Protein AF-A0A9E3II71-F1 (afdb_monomer_lite)

Radius of gyration: 27.22 Å; chains: 1; bounding box: 50×37×66 Å

Sequence (63 aa):
MHMIKLSSIRAALASFVLLVGLLPFLPAHAADEFLDPDQAFQLSVRVLDAKRLELSYRVAPGY

Structure (mmCIF, N/CA/C/O backbone):
data_AF-A0A9E3II71-F1
#
_entry.id   AF-A0A9E3II71-F1
#
loop_
_atom_site.group_PDB
_atom_site.id
_atom_site.type_symbol
_atom_site.label_atom_id
_atom_site.label_alt_id
_atom_site.label_comp_id
_atom_site.label_asym_id
_atom_site.label_entity_id
_atom_site.label_seq_id
_atom_site.pdbx_PDB_ins_code
_atom_site.Cartn_x
_atom_site.Cartn_y
_atom_site.Cartn_z
_atom_site.occupancy
_atom_site.B_iso_or_equiv
_atom_site.auth_seq_id
_atom_site.auth_comp_id
_atom_site.auth_asym_id
_atom_site.auth_atom_id
_atom_site.pdbx_PDB_model_num
ATOM 1 N N . MET A 1 1 ? 41.453 25.995 -29.525 1.00 43.84 1 MET A N 1
ATOM 2 C CA . MET A 1 1 ? 40.271 26.884 -29.549 1.00 43.84 1 MET A CA 1
ATOM 3 C C . MET A 1 1 ? 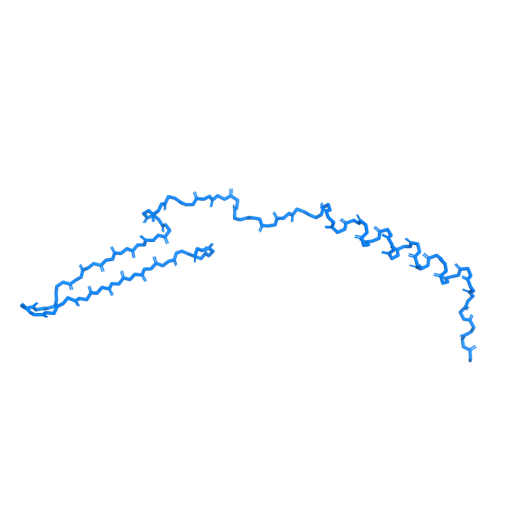39.235 26.25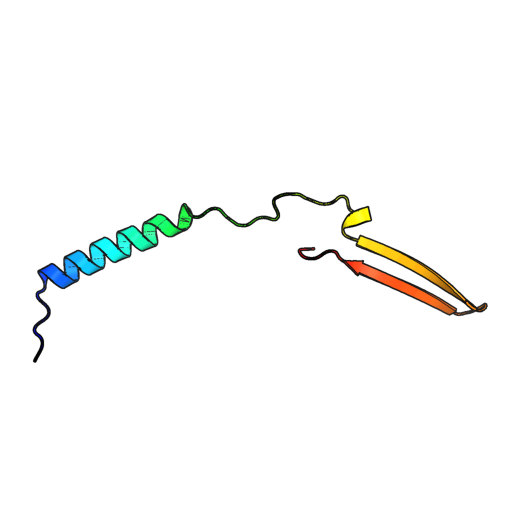9 -30.480 1.00 43.84 1 MET A C 1
ATOM 5 O O . MET A 1 1 ? 39.358 26.395 -31.688 1.00 43.84 1 MET A O 1
ATOM 9 N N . HIS A 1 2 ? 38.317 25.440 -29.949 1.00 56.34 2 HIS A N 1
ATOM 10 C CA . HIS A 1 2 ? 37.338 24.710 -30.768 1.00 56.34 2 HIS A CA 1
ATOM 11 C C . HIS A 1 2 ? 36.238 25.673 -31.233 1.00 56.34 2 HIS A C 1
ATOM 13 O O . HIS A 1 2 ? 35.362 26.047 -30.459 1.00 56.34 2 HIS A O 1
ATOM 19 N N . MET A 1 3 ? 36.302 26.096 -32.494 1.00 55.34 3 MET A N 1
ATOM 20 C CA . MET A 1 3 ? 35.244 26.878 -33.131 1.00 55.34 3 MET A CA 1
ATOM 21 C C . MET A 1 3 ? 34.092 25.938 -33.494 1.00 55.34 3 MET A C 1
ATOM 23 O O . MET A 1 3 ? 34.108 25.293 -34.543 1.00 55.34 3 MET A O 1
ATOM 27 N N . ILE A 1 4 ? 33.101 25.827 -32.610 1.00 64.81 4 ILE A N 1
ATOM 28 C CA . ILE A 1 4 ? 31.855 25.124 -32.921 1.00 64.81 4 ILE A CA 1
ATOM 29 C C . ILE A 1 4 ? 31.165 25.906 -34.048 1.00 64.81 4 ILE A C 1
ATOM 31 O O . ILE A 1 4 ? 30.842 27.084 -33.899 1.00 64.81 4 ILE A O 1
ATOM 35 N N . LYS A 1 5 ? 30.977 25.269 -35.208 1.00 75.62 5 LYS A N 1
ATOM 36 C CA . LYS A 1 5 ? 30.332 25.893 -36.371 1.00 75.62 5 LYS A CA 1
ATOM 37 C C . LYS A 1 5 ? 28.857 26.159 -36.056 1.00 75.62 5 LYS A C 1
ATOM 39 O O . LYS A 1 5 ? 28.165 25.292 -35.5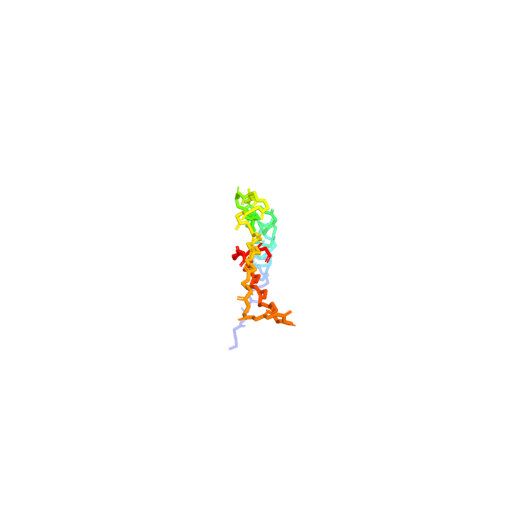30 1.00 75.62 5 LYS A O 1
ATOM 44 N N . LEU A 1 6 ? 28.347 27.335 -36.428 1.00 71.75 6 LEU A N 1
ATOM 45 C CA . LEU A 1 6 ? 26.954 27.738 -36.180 1.00 71.75 6 LEU A CA 1
ATOM 46 C C . LEU A 1 6 ? 25.930 26.750 -36.776 1.00 71.75 6 LEU A C 1
ATOM 48 O O . LEU A 1 6 ? 24.860 26.548 -36.207 1.00 71.75 6 LEU A O 1
ATOM 52 N N . SER A 1 7 ? 26.265 26.078 -37.885 1.00 70.62 7 SER A N 1
ATOM 53 C CA . SER A 1 7 ? 25.436 25.007 -38.456 1.00 70.62 7 SER A CA 1
ATOM 54 C C . SER A 1 7 ? 25.344 23.778 -37.546 1.00 70.62 7 SER A C 1
ATOM 56 O O . SER A 1 7 ? 24.278 23.178 -37.444 1.0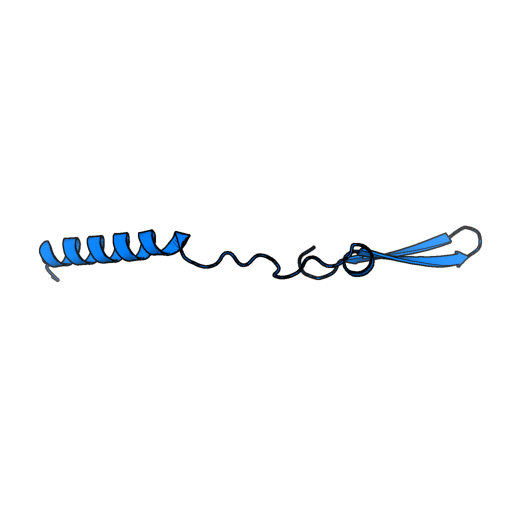0 70.62 7 SER A O 1
ATOM 58 N N . SER A 1 8 ? 26.420 23.443 -36.831 1.00 82.00 8 SER A N 1
ATOM 59 C CA . SER A 1 8 ? 26.452 22.355 -35.851 1.00 82.00 8 SER A CA 1
ATOM 60 C C . SER A 1 8 ? 25.593 22.671 -34.627 1.00 82.00 8 SER A C 1
ATOM 62 O O . SER A 1 8 ? 24.925 21.781 -34.116 1.00 82.00 8 SER A O 1
ATOM 64 N N . ILE A 1 9 ? 25.542 23.938 -34.201 1.00 87.31 9 ILE A N 1
ATOM 65 C CA . ILE A 1 9 ? 24.666 24.381 -33.102 1.00 87.31 9 ILE A CA 1
ATOM 66 C C . ILE A 1 9 ? 23.197 24.260 -33.511 1.00 87.31 9 ILE A C 1
ATOM 68 O O . ILE A 1 9 ? 22.388 23.743 -32.750 1.00 87.31 9 ILE A O 1
ATOM 72 N N . ARG A 1 10 ? 22.847 24.685 -34.731 1.00 85.56 10 ARG A N 1
ATOM 73 C CA . ARG A 1 10 ? 21.471 24.588 -35.249 1.00 85.56 10 ARG A CA 1
ATOM 74 C C . ARG A 1 10 ? 21.022 23.138 -35.403 1.00 85.56 10 ARG A C 1
ATOM 76 O O . ARG A 1 10 ? 19.892 22.823 -35.050 1.00 85.56 10 ARG A O 1
ATOM 83 N N . ALA A 1 11 ? 21.908 22.269 -35.885 1.00 87.50 11 ALA A N 1
ATOM 84 C CA . ALA A 1 11 ? 21.645 20.837 -35.963 1.00 87.50 11 ALA A CA 1
ATOM 85 C C . ALA A 1 11 ? 21.449 20.224 -34.567 1.00 87.50 11 ALA A C 1
ATOM 87 O O . ALA A 1 11 ? 20.477 19.512 -34.351 1.00 87.50 11 ALA A O 1
ATOM 88 N N . ALA A 1 12 ? 22.308 20.562 -33.600 1.00 87.38 12 ALA A N 1
ATOM 89 C CA . ALA A 1 12 ? 22.161 20.102 -32.221 1.00 87.38 12 ALA A CA 1
ATOM 90 C C . ALA A 1 12 ? 20.849 20.589 -31.585 1.00 87.38 12 ALA A C 1
ATOM 92 O O . ALA A 1 12 ? 20.166 19.814 -30.922 1.00 87.38 12 ALA A O 1
ATOM 93 N N . LEU A 1 13 ? 20.462 21.844 -31.834 1.00 92.69 13 LEU A N 1
ATOM 94 C CA . LEU A 1 13 ? 19.211 22.413 -31.338 1.00 92.69 13 LEU A CA 1
ATOM 95 C C . LEU A 1 13 ? 17.990 21.730 -31.970 1.00 92.69 13 LEU A C 1
ATOM 97 O O . LEU A 1 13 ? 17.039 21.419 -31.266 1.00 92.69 13 LEU A O 1
ATOM 101 N N . ALA A 1 14 ? 18.029 21.451 -33.276 1.00 92.62 14 ALA A N 1
ATOM 102 C CA . ALA A 1 14 ? 16.965 20.725 -33.965 1.00 92.62 14 ALA A CA 1
ATOM 103 C C . ALA A 1 14 ? 16.813 19.294 -33.425 1.00 92.62 14 ALA A C 1
ATOM 105 O O . ALA A 1 14 ? 15.698 18.870 -33.134 1.00 92.62 14 ALA A O 1
ATOM 106 N N . SER A 1 15 ? 17.923 18.580 -33.214 1.00 90.94 15 SER A N 1
ATOM 107 C CA . SER A 1 15 ? 17.913 17.248 -32.600 1.00 90.94 15 SER A CA 1
ATOM 108 C C . SER A 1 15 ? 17.421 17.278 -31.154 1.00 90.94 15 SER A C 1
ATOM 110 O O . SER A 1 15 ? 16.702 16.379 -30.734 1.00 90.94 15 SER A O 1
ATOM 112 N N . PHE A 1 16 ? 17.773 18.317 -30.394 1.00 94.75 16 PHE A N 1
ATOM 113 C CA . PHE A 1 16 ? 17.303 18.495 -29.022 1.00 94.75 16 PHE A CA 1
ATOM 114 C C . PHE A 1 16 ? 15.798 18.771 -28.971 1.00 94.75 16 PHE A C 1
ATOM 116 O O . PHE A 1 16 ? 15.090 18.140 -28.195 1.00 94.75 16 PHE A O 1
ATOM 123 N N . VAL A 1 17 ? 15.289 19.653 -29.835 1.00 95.19 17 VAL A N 1
ATOM 124 C CA . VAL A 1 17 ? 13.847 19.921 -29.954 1.00 95.19 17 VAL A CA 1
ATOM 125 C C . VAL A 1 17 ? 13.097 18.667 -30.398 1.00 95.19 17 VAL A C 1
ATOM 127 O O . VAL A 1 17 ? 12.041 18.374 -29.847 1.00 95.19 17 VAL A O 1
ATOM 130 N N . LEU A 1 18 ? 13.653 17.894 -31.335 1.00 94.00 18 LEU A N 1
ATOM 131 C CA . LEU A 1 18 ? 13.080 16.616 -31.753 1.00 94.00 18 LEU A CA 1
ATOM 132 C C . LEU A 1 18 ? 13.030 15.616 -30.587 1.00 94.00 18 LEU A C 1
ATOM 134 O O . LEU A 1 18 ? 11.998 14.992 -30.364 1.00 94.00 18 LEU A O 1
ATOM 138 N N . LEU A 1 19 ? 14.114 15.498 -29.816 1.00 93.69 19 LEU A N 1
ATOM 139 C CA . LEU A 1 19 ? 14.196 14.612 -28.653 1.00 93.69 19 LEU A CA 1
ATOM 140 C C . LEU A 1 19 ? 13.201 15.013 -27.555 1.00 93.69 19 LEU A C 1
ATOM 142 O O . LEU A 1 19 ? 12.500 14.162 -27.018 1.00 93.69 19 LEU A O 1
ATOM 146 N N . VAL A 1 20 ? 13.107 16.306 -27.244 1.00 93.44 20 VAL A N 1
ATOM 147 C CA . VAL A 1 20 ? 12.157 16.831 -26.251 1.00 93.44 20 VAL A CA 1
ATOM 148 C C . VAL A 1 20 ? 10.716 16.672 -26.738 1.00 93.44 20 VAL A C 1
ATOM 150 O O . VAL A 1 20 ? 9.842 16.303 -25.959 1.00 93.44 20 VAL A O 1
ATOM 153 N N . GLY A 1 21 ? 10.467 16.874 -28.033 1.00 93.12 21 GLY A N 1
ATOM 154 C CA . GLY A 1 21 ? 9.159 16.657 -28.652 1.00 93.12 21 GLY A CA 1
ATOM 155 C C . GLY A 1 21 ? 8.693 15.197 -28.631 1.00 93.12 21 GLY A C 1
ATOM 156 O O . GLY A 1 21 ? 7.496 14.956 -28.746 1.00 93.12 21 GLY A O 1
ATOM 157 N N . LEU A 1 22 ? 9.605 14.235 -28.441 1.00 91.94 22 LEU A N 1
ATOM 158 C CA . LEU A 1 22 ? 9.296 12.807 -28.306 1.00 91.94 22 LEU A CA 1
ATOM 159 C C . LEU A 1 22 ? 8.924 12.392 -26.870 1.00 91.94 22 LEU A C 1
ATOM 161 O O . LEU A 1 22 ? 8.294 11.353 -26.690 1.00 91.94 22 LEU A O 1
ATOM 165 N N . LEU A 1 23 ? 9.248 13.202 -25.855 1.00 89.50 23 LEU A N 1
ATOM 166 C CA . LEU A 1 23 ? 8.932 12.920 -24.446 1.00 89.50 23 LEU A CA 1
ATOM 167 C C . LEU A 1 23 ? 7.441 12.643 -24.149 1.00 89.50 23 LEU A C 1
ATOM 169 O O .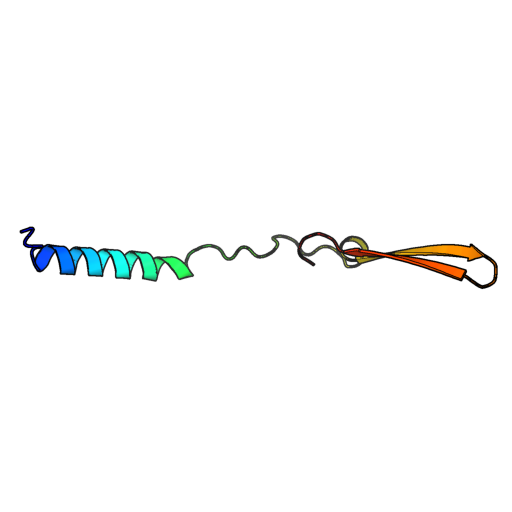 LEU A 1 23 ? 7.184 11.704 -23.400 1.00 89.50 23 LEU A O 1
ATOM 173 N N . PRO A 1 24 ? 6.447 13.375 -24.698 1.00 85.88 24 PRO A N 1
ATOM 174 C CA . PRO A 1 24 ? 5.033 13.109 -24.409 1.00 85.88 24 PRO A CA 1
ATOM 175 C C . PRO A 1 24 ? 4.501 11.819 -25.051 1.00 85.88 24 PRO A C 1
ATOM 177 O O . PRO A 1 24 ? 3.397 11.396 -24.727 1.00 85.88 24 PRO A O 1
ATOM 180 N N . PHE A 1 25 ? 5.263 11.201 -25.958 1.00 84.62 25 PHE A N 1
ATOM 181 C CA . PHE A 1 25 ? 4.924 9.912 -26.565 1.00 84.62 25 PHE A CA 1
ATOM 182 C C . PHE A 1 25 ? 5.515 8.727 -25.793 1.00 84.62 25 PHE A C 1
ATOM 184 O O . PHE A 1 25 ? 5.295 7.578 -26.178 1.00 84.62 25 PHE A O 1
ATOM 191 N N . LEU A 1 26 ? 6.268 8.981 -24.717 1.00 84.31 26 LEU A N 1
ATOM 192 C CA . LEU A 1 26 ? 6.679 7.924 -23.804 1.00 84.31 26 LEU A CA 1
ATOM 193 C C . LEU A 1 26 ? 5.435 7.390 -23.080 1.00 84.31 26 LEU A C 1
ATOM 195 O O . LEU A 1 26 ? 4.638 8.192 -22.585 1.00 84.31 26 LEU A O 1
ATOM 199 N N . PRO A 1 27 ? 5.247 6.061 -23.005 1.00 77.44 27 PRO A N 1
ATOM 200 C CA . PRO A 1 27 ? 4.138 5.491 -22.255 1.00 77.44 27 PRO A CA 1
ATOM 201 C C . PRO A 1 27 ? 4.212 5.964 -20.801 1.00 77.44 27 PRO A C 1
ATOM 203 O O . PRO A 1 27 ? 5.253 5.860 -20.147 1.00 77.44 27 PRO A O 1
ATOM 206 N N . ALA A 1 28 ? 3.106 6.508 -20.299 1.00 70.75 28 ALA A N 1
ATOM 207 C CA . ALA A 1 28 ? 2.972 6.786 -18.882 1.00 70.75 28 ALA A CA 1
ATOM 208 C C . ALA A 1 28 ? 2.935 5.442 -18.146 1.00 70.75 28 ALA A C 1
ATOM 210 O O . ALA A 1 28 ? 2.051 4.629 -18.403 1.00 70.75 28 ALA A O 1
ATOM 211 N N . HIS A 1 29 ? 3.886 5.208 -17.241 1.00 67.12 29 HIS A N 1
ATOM 212 C CA . HIS A 1 29 ? 3.806 4.090 -16.305 1.00 67.12 29 HIS A CA 1
ATOM 213 C C . HIS A 1 29 ? 2.699 4.390 -15.287 1.00 67.12 29 HIS A C 1
ATOM 215 O O . HIS A 1 29 ? 2.951 4.956 -14.224 1.00 67.12 29 HIS A O 1
ATOM 221 N N . ALA A 1 30 ? 1.460 4.071 -15.648 1.00 65.50 30 ALA A N 1
ATOM 222 C CA . ALA A 1 30 ? 0.408 3.828 -14.675 1.00 65.50 30 ALA A CA 1
ATOM 223 C C . ALA A 1 30 ? 0.571 2.395 -14.150 1.00 65.50 30 ALA A C 1
ATOM 225 O O . ALA A 1 30 ? 1.136 1.549 -14.840 1.00 65.50 30 ALA A O 1
ATOM 226 N N . ALA A 1 31 ? 0.101 2.114 -12.933 1.00 65.12 31 ALA A N 1
ATOM 227 C CA . ALA A 1 31 ? -0.070 0.725 -12.528 1.00 65.12 31 ALA A CA 1
ATOM 228 C C . ALA A 1 31 ? -1.031 0.080 -13.537 1.00 65.12 31 ALA A C 1
ATOM 230 O O . ALA A 1 31 ? -2.163 0.541 -13.676 1.00 65.12 31 ALA A O 1
ATOM 231 N N . ASP A 1 32 ? -0.548 -0.923 -14.277 1.00 64.44 32 ASP A N 1
ATOM 232 C CA . ASP A 1 32 ? -1.294 -1.546 -15.379 1.00 64.44 32 ASP A CA 1
ATOM 233 C C . ASP A 1 32 ? -2.603 -2.198 -14.906 1.00 64.44 32 ASP A C 1
ATOM 235 O O . ASP A 1 32 ? -3.504 -2.444 -15.706 1.00 64.44 32 ASP A O 1
ATOM 239 N N . GLU A 1 33 ? -2.741 -2.437 -13.599 1.00 72.00 33 GLU A N 1
ATOM 240 C CA . GLU A 1 33 ? -3.917 -3.060 -13.017 1.00 72.00 33 GLU A CA 1
ATOM 241 C C . GLU A 1 33 ? -4.237 -2.472 -11.638 1.00 72.00 33 GLU A C 1
ATOM 243 O O . GLU A 1 33 ? -3.397 -2.434 -10.730 1.00 72.00 33 GLU A O 1
ATOM 248 N N . PHE A 1 34 ? -5.477 -2.002 -11.488 1.00 84.19 34 PHE A N 1
ATOM 249 C CA . PHE A 1 34 ? -6.012 -1.642 -10.185 1.00 84.19 34 PHE A CA 1
ATOM 250 C C . PHE A 1 34 ? -6.369 -2.918 -9.430 1.00 84.19 34 PHE A C 1
ATOM 252 O O . PHE A 1 34 ? -7.183 -3.714 -9.886 1.00 84.19 34 PHE A O 1
ATOM 259 N N . LEU A 1 35 ? -5.759 -3.098 -8.266 1.00 90.31 35 LEU A N 1
ATOM 260 C CA . LEU A 1 35 ? -6.104 -4.145 -7.329 1.00 90.31 35 LEU A CA 1
ATOM 261 C C . LEU A 1 35 ? -7.453 -3.818 -6.699 1.00 90.31 35 LEU A C 1
ATOM 263 O O . LEU A 1 35 ? -7.739 -2.660 -6.377 1.00 90.31 35 LEU A O 1
ATOM 267 N N . ASP A 1 36 ? -8.246 -4.856 -6.450 1.00 92.19 36 ASP A N 1
ATOM 268 C CA . ASP A 1 36 ? -9.419 -4.717 -5.600 1.00 92.19 36 ASP A CA 1
ATOM 269 C C . ASP A 1 36 ? -9.010 -4.175 -4.217 1.00 92.19 36 ASP A C 1
ATOM 271 O O . ASP A 1 36 ? -7.930 -4.516 -3.712 1.00 92.19 36 ASP A O 1
ATOM 275 N N . PRO A 1 37 ? -9.859 -3.364 -3.560 1.00 92.25 37 PRO A N 1
ATOM 276 C CA . PRO A 1 37 ? -9.537 -2.751 -2.273 1.00 92.25 37 PRO A CA 1
ATOM 277 C C . PRO A 1 37 ? -9.066 -3.748 -1.210 1.00 92.25 37 PRO A C 1
ATOM 279 O O . PRO A 1 37 ? -8.138 -3.445 -0.468 1.00 92.25 37 PRO A O 1
ATOM 282 N N . ASP A 1 38 ? -9.637 -4.953 -1.184 1.00 93.06 38 ASP A N 1
ATOM 283 C CA . ASP A 1 38 ? -9.269 -6.003 -0.226 1.00 93.06 38 ASP A CA 1
ATOM 284 C C . ASP A 1 38 ? -7.843 -6.544 -0.447 1.00 93.06 38 ASP A C 1
ATOM 286 O O . ASP A 1 38 ? -7.205 -7.032 0.487 1.00 93.06 38 ASP A O 1
ATOM 290 N N . GLN A 1 39 ? -7.317 -6.449 -1.673 1.00 92.75 39 GLN A N 1
ATOM 291 C CA . GLN A 1 39 ? -5.939 -6.822 -2.005 1.00 92.75 39 GLN A CA 1
ATOM 292 C C . GLN A 1 39 ? -4.972 -5.661 -1.770 1.00 92.75 39 GLN A C 1
ATOM 294 O O . GLN A 1 39 ? -3.875 -5.878 -1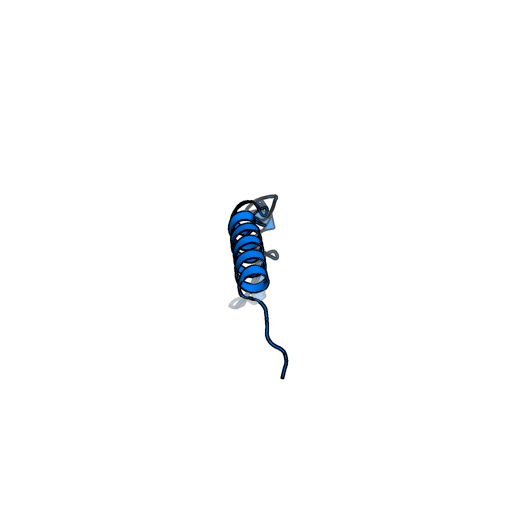.248 1.00 92.75 39 GLN A O 1
ATOM 299 N N . ALA A 1 40 ? -5.388 -4.440 -2.120 1.00 94.94 40 ALA A N 1
ATOM 300 C CA . ALA A 1 40 ? -4.593 -3.227 -1.949 1.00 94.94 40 ALA A CA 1
ATOM 301 C C . ALA A 1 40 ? -4.427 -2.832 -0.474 1.00 94.94 40 ALA A C 1
ATOM 303 O O . ALA A 1 40 ? -3.356 -2.370 -0.078 1.00 94.94 40 ALA A O 1
ATOM 304 N N . PHE A 1 41 ? -5.465 -3.039 0.340 1.00 95.75 41 PHE A N 1
ATOM 305 C CA . PHE A 1 41 ? -5.570 -2.539 1.707 1.00 95.75 41 PHE A CA 1
ATOM 306 C C . PHE A 1 41 ? -6.008 -3.642 2.665 1.00 95.75 41 PHE A C 1
ATOM 308 O O . PHE A 1 41 ? -7.190 -3.858 2.930 1.00 95.75 41 PHE A O 1
ATOM 315 N N . GLN A 1 42 ? -5.033 -4.324 3.249 1.00 96.62 42 GLN A N 1
ATOM 316 C CA . GLN A 1 42 ? -5.297 -5.443 4.142 1.00 96.62 42 GLN A CA 1
ATOM 317 C C . GLN A 1 42 ? -5.266 -4.971 5.593 1.00 96.62 42 GLN A C 1
ATOM 319 O O . GLN A 1 42 ? -4.197 -4.725 6.159 1.00 96.62 42 GLN A O 1
ATOM 324 N N . LEU A 1 43 ? -6.447 -4.869 6.207 1.00 96.25 43 LEU A N 1
ATOM 325 C CA . LEU A 1 43 ? -6.597 -4.644 7.642 1.00 96.25 43 LEU A CA 1
ATOM 326 C C . LEU A 1 43 ? -6.760 -5.981 8.370 1.00 96.25 43 LEU A C 1
ATOM 328 O O . LEU A 1 43 ? -7.686 -6.742 8.105 1.00 96.25 43 LEU A O 1
ATOM 332 N N . SER A 1 44 ? -5.887 -6.244 9.335 1.00 96.19 44 SER A N 1
ATOM 333 C CA . SER A 1 44 ? -5.990 -7.369 10.261 1.00 96.19 44 SER A CA 1
ATOM 334 C C . SER A 1 44 ? -6.122 -6.863 11.687 1.00 96.19 44 SER A C 1
ATOM 336 O O . SER A 1 44 ? -5.430 -5.930 12.096 1.00 96.19 44 SER A O 1
ATOM 338 N N . VAL A 1 45 ? -6.998 -7.503 12.456 1.00 97.38 45 VAL A N 1
ATOM 339 C CA . VAL A 1 45 ? -7.248 -7.159 13.855 1.00 97.38 45 VAL A CA 1
ATOM 340 C C . VAL A 1 45 ? -6.948 -8.370 14.716 1.00 97.38 45 VAL A C 1
ATOM 342 O O . VAL A 1 45 ? -7.475 -9.457 14.478 1.00 97.38 45 VAL A O 1
ATOM 345 N N . ARG A 1 46 ? -6.120 -8.177 15.737 1.00 97.56 46 ARG A N 1
ATOM 346 C CA . ARG A 1 46 ? -5.797 -9.207 16.719 1.00 97.56 46 ARG A CA 1
ATOM 347 C C . ARG A 1 46 ? -6.160 -8.725 18.115 1.00 97.56 46 ARG A C 1
ATOM 349 O O . ARG A 1 46 ? -5.710 -7.672 18.555 1.00 97.56 46 ARG A O 1
ATOM 356 N N . VAL A 1 47 ? -6.969 -9.505 18.826 1.00 97.00 47 VAL A N 1
ATOM 357 C CA . VAL A 1 47 ? -7.264 -9.251 20.241 1.00 97.00 47 VAL A CA 1
ATOM 358 C C . VAL A 1 47 ? -6.070 -9.728 21.059 1.00 97.00 47 VAL A C 1
ATOM 360 O O . VAL A 1 47 ? -5.716 -10.904 20.991 1.00 97.00 47 VAL A O 1
ATOM 363 N N . LEU A 1 48 ? -5.431 -8.823 21.797 1.00 97.12 48 LEU A N 1
ATOM 364 C CA . LEU A 1 48 ? -4.318 -9.173 22.682 1.00 97.12 48 LEU A CA 1
ATOM 365 C C . LEU A 1 48 ? -4.832 -9.527 24.080 1.00 97.12 48 LEU A C 1
ATOM 367 O O . LEU A 1 48 ? -4.418 -10.531 24.652 1.00 97.12 48 LEU A O 1
ATOM 371 N N . ASP A 1 49 ? -5.750 -8.717 24.611 1.00 96.00 49 ASP A N 1
ATOM 372 C CA . ASP A 1 49 ? -6.412 -8.943 25.897 1.00 96.00 49 ASP A CA 1
ATOM 373 C C . ASP A 1 49 ? -7.732 -8.154 25.997 1.00 96.00 49 ASP A C 1
ATOM 375 O O . ASP A 1 49 ? -8.164 -7.499 25.047 1.00 96.00 49 ASP A O 1
ATOM 379 N N . ALA A 1 50 ? -8.370 -8.202 27.172 1.00 95.38 50 ALA A N 1
ATOM 380 C CA . ALA A 1 50 ? -9.670 -7.589 27.451 1.00 95.38 50 ALA A CA 1
ATOM 381 C C . ALA A 1 50 ? -9.753 -6.072 27.189 1.00 95.38 50 ALA A C 1
ATOM 383 O O . ALA A 1 50 ? -10.858 -5.535 27.112 1.00 95.38 50 ALA A O 1
ATOM 384 N N . LYS A 1 51 ? -8.625 -5.361 27.089 1.00 97.12 51 LYS A N 1
ATOM 385 C CA . LYS A 1 51 ? -8.589 -3.910 26.845 1.00 97.12 51 LYS A CA 1
ATOM 386 C C . LYS A 1 51 ? -7.684 -3.515 25.681 1.00 97.12 51 LYS A C 1
ATOM 388 O O . LYS A 1 51 ? -7.504 -2.320 25.445 1.00 97.12 51 LYS A O 1
ATOM 393 N N . ARG A 1 52 ? -7.087 -4.477 24.971 1.00 96.25 52 ARG A N 1
ATOM 394 C CA . ARG A 1 52 ? -6.070 -4.202 23.952 1.00 96.25 52 ARG A CA 1
ATOM 395 C C . ARG A 1 52 ? -6.334 -4.969 22.670 1.00 96.25 52 ARG A C 1
ATOM 397 O O . ARG A 1 52 ? -6.377 -6.198 22.647 1.00 96.25 52 ARG A O 1
ATOM 404 N N . LEU A 1 53 ? -6.427 -4.202 21.592 1.00 97.62 53 LEU A N 1
ATOM 405 C CA . LEU A 1 53 ? -6.461 -4.687 20.223 1.00 97.62 53 LEU A CA 1
ATOM 406 C C . LEU A 1 53 ? -5.197 -4.223 19.507 1.00 97.62 53 LEU A C 1
ATOM 408 O O . LEU A 1 53 ? -4.730 -3.102 19.710 1.00 97.62 53 LEU A O 1
ATOM 412 N N . GLU A 1 54 ? -4.664 -5.088 18.662 1.00 97.69 54 GLU A N 1
ATOM 413 C CA . GLU A 1 54 ? -3.608 -4.775 17.714 1.00 97.69 54 GLU A CA 1
ATOM 414 C C . GLU A 1 54 ? -4.219 -4.697 16.319 1.00 97.69 54 GLU A C 1
ATOM 416 O O . GLU A 1 54 ? -4.916 -5.611 15.876 1.00 97.69 54 GLU A O 1
ATOM 421 N N . LEU A 1 55 ? -3.959 -3.584 15.642 1.00 97.75 55 LEU A N 1
ATOM 422 C CA . LEU A 1 55 ? -4.366 -3.348 14.267 1.00 97.75 55 LEU A CA 1
ATOM 423 C C . LEU A 1 55 ? -3.115 -3.425 13.398 1.00 97.75 55 LEU A C 1
ATOM 425 O O . LEU A 1 55 ? -2.130 -2.738 13.665 1.00 97.75 55 LEU A O 1
ATOM 429 N N . SER A 1 56 ? -3.156 -4.246 12.357 1.00 96.88 56 SER A N 1
ATOM 430 C CA . SER A 1 56 ? -2.114 -4.309 11.339 1.00 96.88 56 SER A CA 1
ATOM 431 C C . SER A 1 56 ? -2.722 -3.912 10.006 1.00 96.88 56 SER A C 1
ATOM 433 O O . SER A 1 56 ? -3.665 -4.548 9.544 1.00 96.88 56 SER A O 1
ATOM 435 N N . TYR A 1 57 ? -2.202 -2.841 9.414 1.00 96.38 57 TYR A N 1
ATOM 436 C CA . TYR A 1 57 ? -2.652 -2.342 8.124 1.00 96.38 57 TYR A CA 1
ATOM 437 C C . TYR A 1 57 ? -1.509 -2.452 7.124 1.00 96.38 57 TYR A C 1
ATOM 439 O O . TYR A 1 57 ? -0.442 -1.869 7.329 1.00 96.38 57 TYR A O 1
ATOM 447 N N . ARG A 1 58 ? -1.715 -3.239 6.070 1.00 96.81 58 ARG A N 1
ATOM 448 C CA . ARG A 1 58 ? -0.736 -3.448 5.005 1.00 96.81 58 ARG A CA 1
ATOM 449 C C . ARG A 1 58 ? -1.280 -2.874 3.706 1.00 96.81 58 ARG A C 1
ATOM 451 O O . ARG A 1 58 ? -2.368 -3.247 3.280 1.00 96.81 58 ARG A O 1
ATOM 458 N N . VAL A 1 59 ? -0.480 -2.011 3.089 1.00 95.38 59 VAL A N 1
ATOM 459 C CA . VAL A 1 59 ? -0.773 -1.390 1.797 1.00 95.38 59 VAL A CA 1
ATOM 460 C C . VAL A 1 59 ? 0.123 -2.017 0.734 1.00 95.38 59 VAL A C 1
ATOM 462 O O . VAL A 1 59 ? 1.326 -2.190 0.962 1.00 95.38 59 VAL A O 1
ATOM 465 N N . ALA A 1 60 ? -0.463 -2.423 -0.390 1.00 93.25 60 ALA A N 1
ATOM 466 C CA . ALA A 1 60 ? 0.278 -2.996 -1.507 1.00 93.25 60 ALA A CA 1
ATOM 467 C C . ALA A 1 60 ? 1.206 -1.945 -2.160 1.00 93.25 60 ALA A C 1
ATOM 469 O O . ALA A 1 60 ? 0.875 -0.760 -2.171 1.00 93.25 60 ALA A O 1
ATOM 470 N N . PRO A 1 61 ? 2.363 -2.337 -2.726 1.00 87.88 61 PRO A N 1
ATOM 471 C CA . PRO A 1 61 ? 3.245 -1.398 -3.416 1.00 87.88 61 PRO A CA 1
ATOM 472 C C . PRO A 1 61 ? 2.520 -0.671 -4.554 1.00 87.88 61 PRO A C 1
ATOM 474 O O . PRO A 1 61 ? 1.939 -1.313 -5.424 1.00 87.88 61 PRO A O 1
ATOM 477 N N . GLY A 1 62 ? 2.589 0.661 -4.556 1.00 83.44 62 GLY A N 1
ATOM 478 C CA . GLY A 1 62 ? 1.918 1.497 -5.557 1.00 83.44 62 GLY A CA 1
ATOM 479 C C . GLY A 1 62 ? 0.539 2.031 -5.149 1.00 83.44 62 GLY A C 1
ATOM 480 O O . GLY A 1 62 ? -0.094 2.673 -5.984 1.00 83.44 62 GLY A O 1
ATOM 481 N N . TYR A 1 63 ? 0.108 1.808 -3.899 1.00 81.19 63 TYR A N 1
ATOM 482 C CA . TYR A 1 63 ? -1.125 2.336 -3.293 1.00 81.19 63 TYR A CA 1
ATOM 483 C C . TYR A 1 63 ? -0.840 3.210 -2.067 1.00 81.19 63 TYR A C 1
ATOM 485 O O . TYR A 1 63 ? 0.240 3.043 -1.451 1.00 81.19 63 TYR A O 1
#

Foldseek 3Di:
DDDDDPVNVVVVVVVVCVVVVCVVVPDDPDPPDDDDCCVQWPWDWDDPDPPDIDIDIDGDPPD

pLDDT: mean 86.5, std 12.52, range [43.84, 97.75]

Secondary structure (DSSP, 8-state):
-----HHHHHHHHHHHHHHHHHGGGSPP---SSPPPHHHHEEEEEEEEETTEEEEEEEE-TT-